Protein AF-A0A517KMJ8-F1 (afdb_monomer)

Foldseek 3Di:
DDLCCLQCVDPVNVVVCVVVQQWDDADPVRDDTDGDPVVVVVVCVVCVCSSPDDPPD

Organism: Staphylococcus aureus (NCBI:txid1280)

Mean predicted aligned error: 5.31 Å

Solvent-accessible surface area (backbone atoms only — not comparable to full-atom values): 3431 Å² total; per-residue (Å²): 139,52,71,62,48,49,46,64,63,26,78,66,44,37,52,49,33,44,75,72,64,26,41,44,71,58,51,97,84,70,43,65,73,46,63,40,65,73,57,43,52,53,51,46,66,77,41,40,67,71,50,64,54,66,83,83,123

Nearest PDB structures (foldseek):
  5jzv-assembly1_A  TM=4.185E-01  e=1.927E+00  Homo sapiens
  2ctd-assembly1_A  TM=2.920E-01  e=7.581E+00  Homo sapiens

Structure (mmCIF, N/CA/C/O backbone):
data_AF-A0A517KMJ8-F1
#
_entry.id   AF-A0A517KMJ8-F1
#
loop_
_atom_site.group_PDB
_atom_site.id
_atom_site.type_symbol
_atom_site.label_atom_id
_atom_site.label_alt_id
_atom_site.label_comp_id
_atom_site.label_asym_id
_atom_site.label_entity_id
_atom_site.label_seq_id
_atom_site.pdbx_PDB_ins_code
_atom_site.Cartn_x
_atom_site.Cartn_y
_atom_site.Cartn_z
_atom_site.occupancy
_atom_site.B_iso_or_equiv
_atom_site.auth_seq_id
_atom_site.auth_comp_id
_atom_site.auth_asym_id
_atom_site.auth_atom_id
_atom_site.pdbx_PDB_model_num
ATOM 1 N N . GLU A 1 1 ? 9.968 5.398 12.842 1.00 61.56 1 GLU A N 1
ATOM 2 C CA . GLU A 1 1 ? 9.062 4.587 12.007 1.00 61.56 1 GLU A CA 1
ATOM 3 C C . GLU A 1 1 ? 8.087 5.541 11.341 1.00 61.56 1 GLU A C 1
ATOM 5 O O . GLU A 1 1 ? 7.510 6.374 12.031 1.00 61.56 1 GLU A O 1
ATOM 10 N N . THR A 1 2 ? 7.997 5.523 10.019 1.00 79.81 2 THR A N 1
ATOM 11 C CA . THR A 1 2 ? 7.153 6.451 9.258 1.00 79.81 2 THR A CA 1
ATOM 12 C C . THR A 1 2 ? 5.887 5.750 8.768 1.00 79.81 2 THR A C 1
ATOM 14 O O . THR A 1 2 ? 5.841 4.524 8.683 1.00 79.81 2 THR A O 1
ATOM 17 N N . ILE A 1 3 ? 4.861 6.516 8.378 1.00 79.50 3 ILE A N 1
ATOM 18 C CA . ILE A 1 3 ? 3.667 5.970 7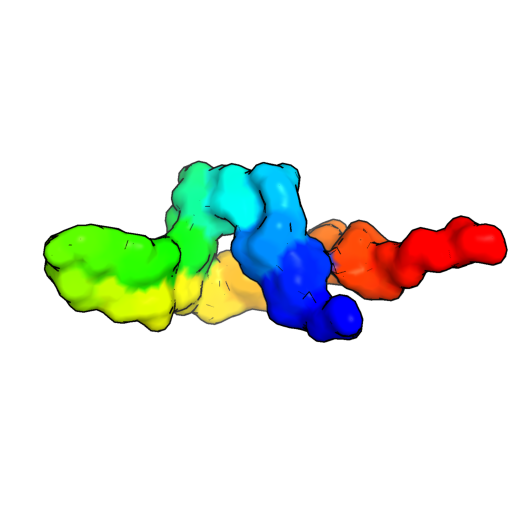.697 1.00 79.50 3 ILE A CA 1
ATOM 19 C C . ILE A 1 3 ? 4.078 5.151 6.464 1.00 79.50 3 ILE A C 1
ATOM 21 O O . ILE A 1 3 ? 3.492 4.110 6.178 1.00 79.50 3 ILE A O 1
ATOM 25 N N . LYS A 1 4 ? 5.140 5.587 5.772 1.00 80.44 4 LYS A N 1
ATOM 26 C CA . LYS A 1 4 ? 5.716 4.873 4.632 1.00 80.44 4 LYS A CA 1
ATOM 27 C C . LYS A 1 4 ? 6.143 3.452 5.012 1.00 80.44 4 LYS A C 1
ATOM 29 O O . LYS A 1 4 ? 5.852 2.530 4.259 1.00 80.44 4 LYS A O 1
ATOM 34 N N . ASP A 1 5 ? 6.768 3.268 6.172 1.00 81.69 5 ASP A N 1
ATOM 35 C CA . ASP A 1 5 ? 7.225 1.954 6.640 1.00 81.69 5 ASP A CA 1
ATOM 36 C C . ASP A 1 5 ? 6.052 1.041 7.004 1.00 81.69 5 ASP A C 1
ATOM 38 O O . ASP A 1 5 ? 6.035 -0.133 6.638 1.00 81.69 5 ASP A O 1
ATOM 42 N N . ARG A 1 6 ? 5.021 1.604 7.641 1.00 82.12 6 ARG A N 1
ATOM 43 C CA . ARG A 1 6 ? 3.807 0.875 8.041 1.00 82.12 6 ARG A CA 1
ATOM 44 C C . ARG A 1 6 ? 2.901 0.498 6.873 1.00 82.12 6 ARG A C 1
ATOM 46 O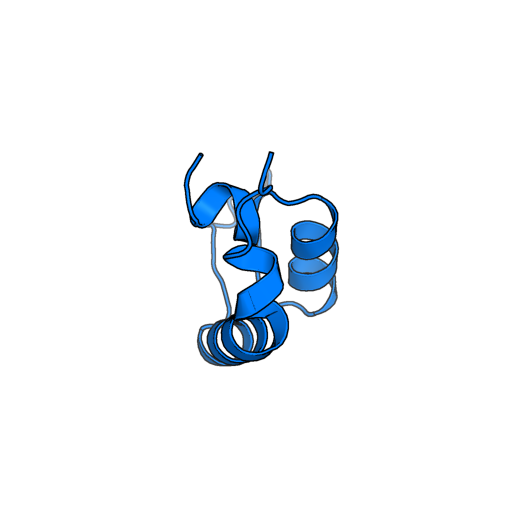 O . ARG A 1 6 ? 2.139 -0.451 6.995 1.00 82.12 6 ARG A O 1
ATOM 53 N N . LEU A 1 7 ? 2.974 1.223 5.759 1.00 86.06 7 LEU A N 1
ATOM 54 C CA . LEU A 1 7 ? 2.146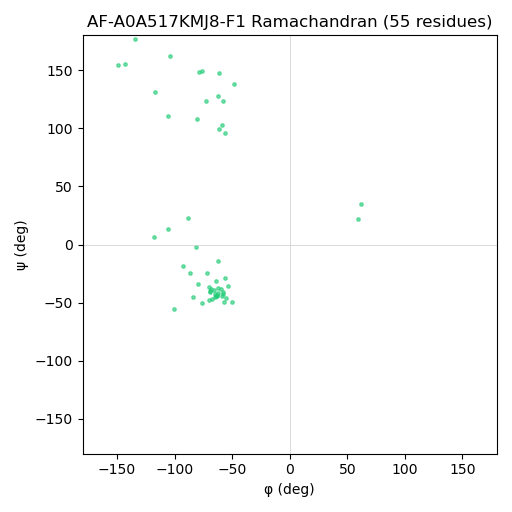 0.985 4.577 1.00 86.06 7 LEU A CA 1
ATOM 55 C C . LEU A 1 7 ? 2.892 0.216 3.481 1.00 86.06 7 LEU A C 1
ATOM 57 O O . LEU A 1 7 ? 2.422 -0.822 3.027 1.00 86.06 7 LEU A O 1
ATOM 61 N N . LEU A 1 8 ? 4.045 0.722 3.037 1.00 82.81 8 LEU A N 1
ATOM 62 C CA . LEU A 1 8 ? 4.740 0.200 1.854 1.00 82.81 8 LEU A CA 1
ATOM 63 C C . LEU A 1 8 ? 5.680 -0.964 2.155 1.00 82.81 8 LEU A C 1
ATOM 65 O O . LEU A 1 8 ? 5.973 -1.731 1.239 1.00 82.81 8 LEU A O 1
ATOM 69 N N . PHE A 1 9 ? 6.164 -1.064 3.394 1.00 80.94 9 PHE A N 1
ATOM 70 C CA . PHE A 1 9 ? 7.153 -2.060 3.817 1.00 80.94 9 PHE A CA 1
ATOM 71 C C . PHE A 1 9 ? 6.618 -3.008 4.895 1.00 80.94 9 PHE A C 1
ATOM 73 O O . PHE A 1 9 ? 7.350 -3.843 5.422 1.00 80.94 9 PHE A O 1
ATOM 80 N N . HIS A 1 10 ? 5.325 -2.917 5.216 1.00 86.69 10 HIS A N 1
ATOM 81 C CA . HIS A 1 10 ? 4.683 -3.895 6.077 1.00 86.69 10 HIS A CA 1
ATOM 82 C C . HIS A 1 10 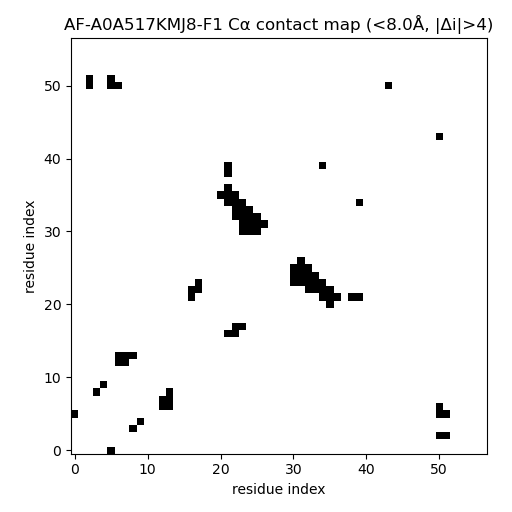? 4.504 -5.214 5.301 1.00 86.69 10 HIS A C 1
ATOM 84 O O . HIS A 1 10 ? 3.830 -5.204 4.266 1.00 86.69 10 HIS A O 1
ATOM 90 N N . PRO A 1 11 ? 5.021 -6.364 5.786 1.00 86.88 11 PRO A N 1
ATOM 91 C CA . PRO A 1 11 ? 5.096 -7.606 5.004 1.00 86.88 11 PRO A CA 1
ATOM 92 C C . PRO A 1 11 ? 3.761 -8.101 4.437 1.00 86.88 11 PRO A C 1
ATOM 94 O O . PRO A 1 11 ? 3.726 -8.764 3.401 1.00 86.88 11 PRO A O 1
ATOM 97 N N . ARG A 1 12 ? 2.651 -7.797 5.122 1.00 89.31 12 ARG A N 1
ATOM 98 C CA . ARG A 1 12 ? 1.300 -8.112 4.644 1.00 89.31 12 ARG A CA 1
ATOM 99 C C . ARG A 1 12 ? 0.855 -7.154 3.535 1.00 89.31 12 ARG A C 1
ATOM 101 O O . ARG A 1 12 ? 0.441 -7.604 2.472 1.00 89.31 12 ARG A O 1
ATOM 108 N N . PHE A 1 13 ? 0.986 -5.847 3.762 1.00 91.06 13 PHE A N 1
ATOM 109 C CA . PHE A 1 13 ? 0.499 -4.843 2.817 1.00 91.06 13 PHE A CA 1
ATOM 110 C C . PHE A 1 13 ? 1.337 -4.808 1.550 1.00 91.06 13 PHE A C 1
ATOM 112 O O . PHE A 1 13 ? 0.774 -4.694 0.474 1.00 91.06 13 PHE A O 1
ATOM 119 N N . GLU A 1 14 ? 2.651 -5.008 1.633 1.00 90.12 14 GLU A N 1
ATOM 120 C CA . GLU A 1 14 ? 3.498 -5.125 0.445 1.00 90.12 14 GLU A CA 1
ATOM 121 C C . GLU A 1 14 ? 2.998 -6.227 -0.506 1.00 90.12 14 GLU A C 1
ATOM 123 O O . GLU A 1 14 ? 2.867 -6.006 -1.714 1.00 90.12 14 GLU A O 1
ATOM 128 N N . LYS A 1 15 ? 2.671 -7.407 0.038 1.00 90.81 15 LYS A N 1
ATOM 129 C CA . LYS A 1 15 ? 2.149 -8.532 -0.749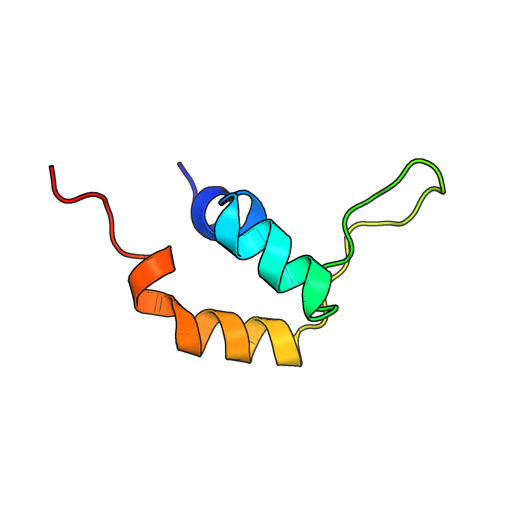 1.00 90.81 15 LYS A CA 1
ATOM 130 C C . LYS A 1 15 ? 0.795 -8.206 -1.369 1.00 90.81 15 LYS A C 1
ATOM 132 O O . LYS A 1 15 ? 0.596 -8.475 -2.551 1.00 90.81 15 LYS A O 1
ATOM 137 N N . GLU A 1 16 ? -0.111 -7.608 -0.603 1.00 92.69 16 GLU A N 1
ATOM 138 C CA . GLU A 1 16 ? -1.447 -7.237 -1.081 1.00 92.69 16 GLU A CA 1
ATOM 139 C C . GLU A 1 16 ? -1.399 -6.124 -2.134 1.00 92.69 16 GLU A C 1
ATOM 141 O O . GLU A 1 16 ? -1.989 -6.259 -3.205 1.00 92.69 16 GLU A O 1
ATOM 146 N N . LEU A 1 17 ? -0.628 -5.065 -1.885 1.00 92.81 17 LEU A N 1
ATOM 147 C CA . LEU A 1 17 ? -0.419 -3.952 -2.809 1.00 92.81 17 LEU A CA 1
ATOM 148 C C . LEU A 1 17 ? 0.188 -4.433 -4.132 1.00 92.81 17 LEU A C 1
ATOM 150 O O . LEU A 1 17 ? -0.202 -3.943 -5.196 1.00 92.81 17 LEU A O 1
ATOM 154 N N . ARG A 1 18 ? 1.109 -5.404 -4.089 1.00 90.75 18 ARG A N 1
ATOM 155 C CA . ARG A 1 18 ? 1.679 -6.032 -5.288 1.00 90.75 18 ARG A CA 1
ATOM 156 C C . ARG A 1 18 ? 0.654 -6.918 -6.002 1.00 90.75 18 ARG A C 1
ATOM 158 O O . ARG A 1 18 ? 0.486 -6.778 -7.210 1.00 90.75 18 ARG A O 1
ATOM 165 N N . ALA A 1 19 ? -0.051 -7.790 -5.278 1.00 91.62 19 ALA A N 1
ATOM 166 C CA . ALA A 1 19 ? -1.039 -8.712 -5.847 1.00 91.62 19 ALA A CA 1
ATOM 167 C C . ALA A 1 19 ? -2.219 -7.984 -6.512 1.00 91.62 19 ALA A C 1
ATOM 169 O O . ALA A 1 19 ? -2.686 -8.390 -7.572 1.00 91.62 19 ALA A O 1
ATOM 170 N N . GLN A 1 20 ? -2.666 -6.868 -5.935 1.00 91.94 20 GLN A N 1
ATOM 171 C CA . GLN A 1 20 ? -3.748 -6.041 -6.478 1.00 91.94 20 GLN A CA 1
ATOM 172 C C . GLN A 1 20 ? -3.284 -5.080 -7.598 1.00 91.94 20 GLN A C 1
ATOM 174 O O . GLN A 1 20 ? -4.094 -4.331 -8.172 1.00 91.94 20 GLN A O 1
ATOM 179 N N . GLY A 1 21 ? -1.981 -5.074 -7.915 1.00 90.88 21 GLY A N 1
ATOM 180 C CA . GLY A 1 21 ? -1.374 -4.169 -8.892 1.00 90.88 21 GLY A CA 1
ATOM 181 C C . GLY A 1 21 ? -1.520 -2.699 -8.496 1.00 90.88 21 GLY A C 1
ATOM 182 O O . GLY A 1 21 ? -1.774 -1.846 -9.348 1.00 90.88 21 GLY A O 1
ATOM 1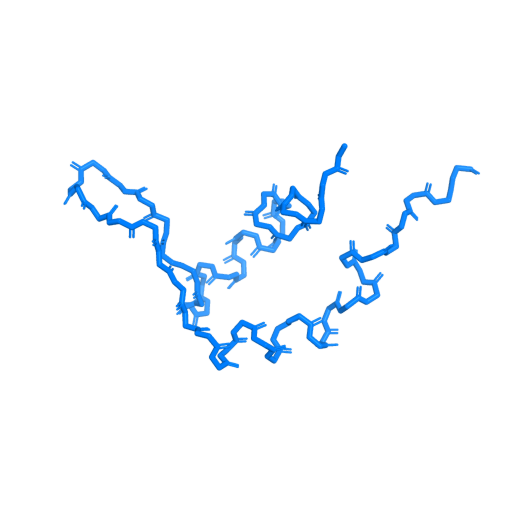83 N N . ILE A 1 22 ? -1.469 -2.411 -7.193 1.00 93.81 22 ILE A N 1
ATOM 184 C CA . ILE A 1 22 ? -1.548 -1.056 -6.641 1.00 93.81 22 ILE A CA 1
ATOM 185 C C . ILE A 1 22 ? -0.168 -0.420 -6.663 1.00 93.81 22 ILE A C 1
ATOM 187 O O . ILE A 1 22 ? -0.054 0.722 -7.098 1.00 93.81 22 ILE A O 1
ATOM 191 N N . VAL A 1 23 ? 0.866 -1.151 -6.239 1.00 92.06 23 VAL A N 1
ATOM 192 C CA . VAL A 1 23 ? 2.258 -0.687 -6.229 1.00 92.06 23 VAL A CA 1
ATOM 193 C C . VAL A 1 23 ? 3.097 -1.550 -7.160 1.00 92.06 23 VAL A C 1
ATOM 195 O O . VAL A 1 23 ? 3.083 -2.778 -7.088 1.00 92.06 23 VAL A O 1
ATOM 198 N N . HIS A 1 24 ? 3.874 -0.886 -8.005 1.00 89.19 24 HIS A N 1
ATOM 199 C CA . HIS A 1 24 ? 4.968 -1.486 -8.747 1.00 89.19 24 HIS A CA 1
ATOM 200 C C . HIS A 1 24 ? 6.272 -1.029 -8.107 1.00 89.19 24 HIS A C 1
ATOM 202 O O . HIS A 1 24 ? 6.642 0.148 -8.163 1.00 89.19 24 HIS A O 1
ATOM 208 N N . TYR A 1 25 ? 6.942 -1.980 -7.471 1.00 84.94 25 TYR A N 1
ATOM 209 C CA . TYR A 1 25 ? 8.259 -1.768 -6.900 1.00 84.94 25 TYR A CA 1
ATOM 210 C C . TYR A 1 25 ? 9.309 -1.754 -8.013 1.00 84.94 25 TYR A C 1
ATOM 212 O O . TYR A 1 25 ? 9.108 -2.411 -9.038 1.00 84.94 25 TYR A O 1
ATOM 220 N N . PRO A 1 26 ? 10.404 -1.001 -7.831 1.00 86.44 26 PRO A N 1
ATOM 221 C CA . PRO A 1 26 ? 11.504 -1.032 -8.773 1.00 86.44 26 PRO A CA 1
ATOM 222 C C . PRO A 1 26 ? 12.110 -2.433 -8.857 1.00 86.44 26 PRO A C 1
ATOM 224 O O . PRO A 1 26 ? 12.116 -3.176 -7.874 1.00 86.44 26 PRO A O 1
ATOM 227 N N . ASP A 1 27 ? 12.604 -2.779 -10.039 1.00 85.00 27 ASP A N 1
ATOM 228 C CA . ASP A 1 27 ? 13.265 -4.048 -10.327 1.00 85.00 27 ASP A CA 1
ATOM 229 C C . ASP A 1 27 ? 14.551 -3.823 -11.137 1.00 85.00 27 ASP A C 1
ATOM 231 O O . ASP A 1 27 ? 14.885 -2.697 -11.519 1.00 85.00 27 ASP A O 1
ATOM 235 N N . GLU A 1 28 ? 15.276 -4.910 -11.400 1.00 79.44 28 GLU A N 1
ATOM 236 C CA . GLU A 1 28 ? 16.519 -4.908 -12.184 1.00 79.44 28 GLU A CA 1
ATOM 237 C C . GLU A 1 28 ? 16.314 -4.444 -13.638 1.00 79.44 28 GLU A C 1
ATOM 239 O O . GLU A 1 28 ? 17.269 -4.058 -14.306 1.00 79.44 28 GLU A O 1
ATOM 244 N N . ASN A 1 29 ? 15.065 -4.388 -14.114 1.00 81.12 29 ASN A N 1
ATOM 245 C CA . ASN A 1 29 ? 14.704 -3.927 -15.454 1.00 81.12 29 ASN A CA 1
ATO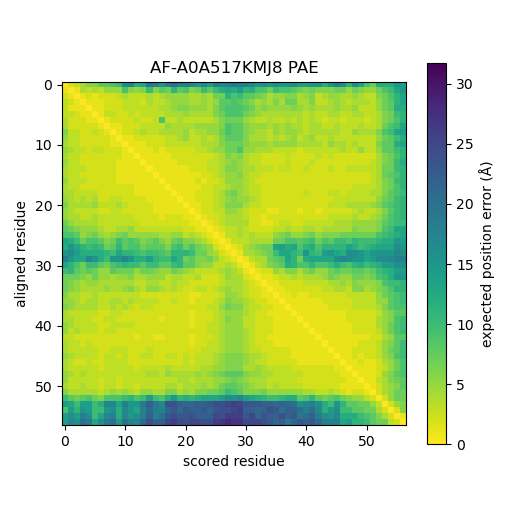M 246 C C . ASN A 1 29 ? 14.461 -2.410 -15.512 1.00 81.12 29 ASN A C 1
ATOM 248 O O . ASN A 1 29 ? 13.761 -1.926 -16.403 1.00 81.12 29 ASN A O 1
ATOM 252 N N . PHE A 1 30 ? 15.016 -1.644 -14.566 1.00 72.69 30 PHE A N 1
ATOM 253 C CA . PHE A 1 30 ? 14.863 -0.188 -14.468 1.00 72.69 30 PHE A CA 1
ATOM 254 C C . PHE A 1 30 ? 13.411 0.286 -14.312 1.00 72.69 30 PHE A C 1
ATOM 256 O O . PH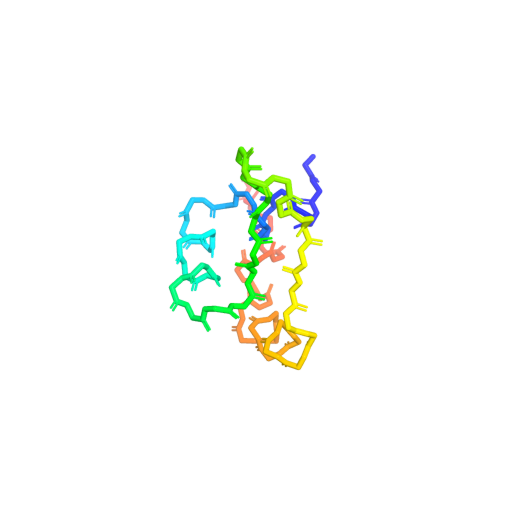E A 1 30 ? 13.106 1.459 -14.575 1.00 72.69 30 PHE A O 1
ATOM 263 N N . ASN A 1 31 ? 12.495 -0.570 -13.846 1.00 80.44 31 ASN A N 1
ATOM 264 C CA . ASN A 1 31 ? 11.166 -0.088 -13.505 1.00 80.44 31 ASN A CA 1
ATOM 265 C C . ASN A 1 31 ? 11.280 0.929 -12.365 1.00 80.44 31 ASN A C 1
ATOM 267 O O . ASN A 1 31 ? 11.897 0.683 -11.332 1.00 80.44 31 ASN A O 1
ATOM 271 N N . ARG A 1 32 ? 10.696 2.114 -12.558 1.00 83.44 32 ARG A N 1
ATOM 272 C CA . ARG A 1 32 ? 10.621 3.128 -11.501 1.00 83.44 32 ARG A CA 1
ATOM 273 C C . ARG A 1 32 ? 9.504 2.772 -10.533 1.00 83.44 32 ARG A C 1
ATOM 275 O O . ARG A 1 32 ? 8.471 2.239 -10.941 1.00 83.44 32 ARG A O 1
ATOM 282 N N . TRP A 1 33 ? 9.689 3.142 -9.269 1.00 86.75 33 TRP A N 1
ATOM 283 C CA . TRP A 1 33 ? 8.630 3.031 -8.274 1.00 86.75 33 TRP A CA 1
ATOM 284 C C . TRP A 1 33 ? 7.401 3.829 -8.727 1.00 86.75 33 TRP A C 1
ATOM 286 O O . TRP A 1 33 ? 7.499 5.023 -9.023 1.00 86.75 33 TRP A O 1
ATOM 296 N N . ARG A 1 34 ? 6.249 3.162 -8.814 1.00 89.69 34 ARG A N 1
ATOM 297 C CA . ARG A 1 34 ? 4.981 3.773 -9.232 1.00 89.69 34 ARG A CA 1
ATOM 298 C C . ARG A 1 34 ? 3.809 3.086 -8.555 1.00 89.69 34 ARG A C 1
ATOM 300 O O . ARG A 1 34 ? 3.880 1.906 -8.222 1.00 89.69 34 ARG A O 1
ATOM 307 N N . PHE A 1 35 ? 2.706 3.805 -8.406 1.00 92.44 35 PHE A N 1
ATOM 308 C CA . PHE A 1 35 ? 1.476 3.246 -7.863 1.00 92.44 35 PHE A CA 1
ATOM 309 C C . PHE A 1 35 ? 0.247 3.821 -8.559 1.00 92.44 35 PHE A C 1
ATOM 311 O O . PHE A 1 35 ? 0.271 4.923 -9.109 1.00 92.44 35 PHE A O 1
ATOM 318 N N . ASN A 1 36 ? -0.847 3.070 -8.529 1.00 93.75 36 ASN A N 1
ATOM 319 C CA . ASN A 1 36 ? -2.138 3.550 -8.991 1.00 93.75 36 ASN A CA 1
ATOM 320 C C . ASN A 1 36 ? -2.787 4.401 -7.891 1.00 93.75 36 ASN A C 1
ATOM 322 O O . ASN A 1 36 ? -3.251 3.860 -6.889 1.00 93.75 36 ASN A O 1
ATOM 326 N N . ALA A 1 37 ? -2.850 5.720 -8.089 1.00 92.75 37 ALA A N 1
ATOM 327 C CA . ALA A 1 37 ? -3.352 6.652 -7.077 1.00 92.75 37 ALA A CA 1
ATOM 328 C C . ALA A 1 37 ? -4.794 6.359 -6.629 1.00 92.75 37 ALA A C 1
ATOM 330 O O . ALA A 1 37 ? -5.085 6.394 -5.438 1.00 92.75 37 ALA A O 1
ATOM 331 N N . ARG A 1 38 ? -5.695 6.008 -7.560 1.00 94.25 38 ARG A N 1
ATOM 332 C CA . ARG A 1 38 ? -7.101 5.718 -7.226 1.00 94.25 38 ARG A CA 1
ATOM 333 C C . ARG A 1 38 ? -7.230 4.478 -6.351 1.00 94.25 38 ARG A C 1
ATOM 335 O O . ARG A 1 38 ? -7.956 4.501 -5.363 1.00 94.25 38 ARG A O 1
ATOM 342 N N . LYS A 1 39 ? -6.517 3.407 -6.705 1.00 94.88 39 LYS A N 1
ATOM 343 C CA . LYS A 1 39 ? -6.521 2.180 -5.903 1.00 94.88 39 LYS A CA 1
ATOM 344 C C . LYS A 1 39 ? -5.818 2.380 -4.561 1.00 94.88 39 LYS A C 1
ATOM 346 O O . LYS A 1 39 ? -6.294 1.862 -3.563 1.00 94.88 39 LYS A O 1
ATOM 351 N N . MET A 1 40 ? -4.727 3.147 -4.537 1.00 93.81 40 MET A N 1
ATOM 352 C CA . MET A 1 40 ? -3.999 3.452 -3.306 1.00 93.81 40 MET A CA 1
ATOM 353 C C . MET A 1 40 ? -4.865 4.240 -2.324 1.00 93.81 40 MET A C 1
ATOM 355 O O . MET A 1 40 ? -4.909 3.874 -1.160 1.00 93.81 40 MET A O 1
ATOM 359 N N . ASN A 1 41 ? -5.599 5.259 -2.784 1.00 94.12 41 ASN A N 1
ATOM 360 C CA . ASN A 1 41 ? -6.523 6.000 -1.919 1.00 94.12 41 ASN A CA 1
ATOM 361 C C . ASN A 1 41 ? -7.550 5.066 -1.274 1.00 94.12 41 ASN A C 1
ATOM 363 O O . ASN A 1 41 ? -7.688 5.060 -0.058 1.00 94.12 41 ASN A O 1
ATOM 367 N N . LYS A 1 42 ? -8.195 4.213 -2.078 1.00 95.38 42 LYS A N 1
ATOM 368 C CA . LYS A 1 42 ? -9.163 3.239 -1.567 1.00 95.38 42 LYS A CA 1
ATOM 369 C C . LYS A 1 42 ? -8.537 2.281 -0.543 1.00 95.38 42 LYS A C 1
ATOM 371 O O . LYS A 1 42 ? -9.119 2.049 0.506 1.00 95.38 42 LYS A O 1
ATOM 376 N N . PHE A 1 43 ? -7.343 1.767 -0.834 1.00 94.31 43 PHE A N 1
ATOM 377 C CA . PHE A 1 43 ? -6.625 0.863 0.065 1.00 94.31 43 PHE A CA 1
ATOM 378 C C . PHE A 1 43 ? -6.268 1.533 1.399 1.00 94.31 43 PHE A C 1
ATOM 380 O O . PHE A 1 43 ? -6.402 0.927 2.459 1.00 94.31 43 PHE A O 1
ATOM 387 N N . VAL A 1 44 ? -5.822 2.791 1.355 1.00 92.12 44 VAL A N 1
ATOM 388 C CA . VAL A 1 44 ? -5.510 3.564 2.562 1.00 92.12 44 VAL A CA 1
ATOM 389 C C . VAL A 1 44 ? -6.767 3.811 3.387 1.00 92.12 44 VAL A C 1
ATOM 391 O O . VAL A 1 44 ? -6.696 3.642 4.597 1.00 92.12 44 VAL A O 1
ATOM 394 N N . 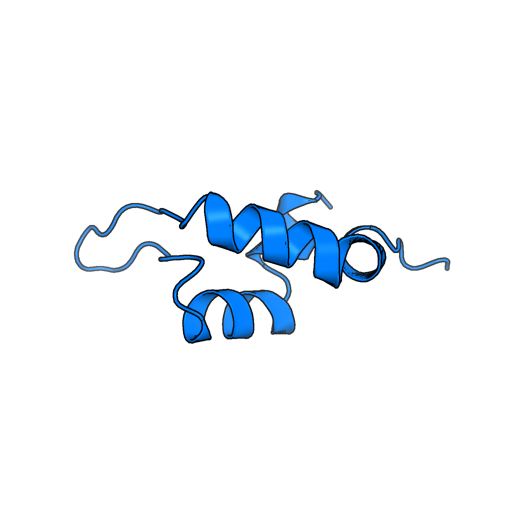ASP A 1 45 ? -7.899 4.148 2.767 1.00 93.44 45 ASP A N 1
ATOM 395 C CA . ASP A 1 45 ? -9.166 4.338 3.484 1.00 93.44 45 ASP A CA 1
ATOM 396 C C . ASP A 1 45 ? -9.641 3.037 4.157 1.00 93.44 45 ASP A C 1
ATOM 398 O O . ASP A 1 45 ? -10.034 3.047 5.323 1.00 93.44 45 ASP A O 1
ATOM 402 N N . GLU A 1 46 ? -9.552 1.902 3.457 1.00 94.50 46 GLU A N 1
ATOM 403 C CA . GLU A 1 46 ? -9.965 0.585 3.968 1.00 94.50 46 GLU A CA 1
ATOM 404 C C . GLU A 1 46 ? -9.090 0.101 5.136 1.00 94.50 46 GLU A C 1
ATOM 406 O O . GLU A 1 46 ? -9.604 -0.451 6.111 1.00 94.50 46 GLU A O 1
ATOM 411 N N . HIS A 1 47 ? -7.779 0.346 5.074 1.00 91.88 47 HIS A N 1
ATOM 412 C CA . HIS A 1 47 ? -6.809 -0.120 6.072 1.00 91.88 47 HIS A CA 1
ATOM 413 C C . HIS A 1 47 ? -6.291 0.986 6.994 1.00 91.88 47 HIS A C 1
ATOM 415 O O . HIS A 1 47 ? -5.319 0.769 7.726 1.00 91.88 47 HIS A O 1
ATOM 421 N N . PHE A 1 48 ? -6.929 2.161 7.003 1.00 88.56 48 PHE A N 1
ATOM 422 C CA . PHE A 1 48 ? -6.440 3.354 7.700 1.00 88.56 48 PHE A CA 1
ATOM 423 C C . PHE A 1 48 ? -6.073 3.050 9.154 1.00 88.56 48 PHE A C 1
ATOM 425 O O . PHE A 1 48 ? -4.959 3.319 9.598 1.00 88.56 48 PHE A O 1
ATOM 432 N N . ASN A 1 49 ? -6.979 2.390 9.876 1.00 87.88 49 ASN A N 1
ATOM 433 C CA . ASN A 1 49 ? -6.785 2.045 11.282 1.00 87.88 49 ASN A CA 1
ATOM 434 C C . ASN A 1 49 ? -5.630 1.066 11.511 1.00 87.88 49 ASN A C 1
ATOM 436 O O . ASN A 1 49 ? -4.998 1.116 12.557 1.00 87.88 49 ASN A O 1
ATOM 440 N N . GLU A 1 50 ? -5.346 0.168 10.573 1.00 86.94 50 GLU A N 1
ATOM 441 C CA . GLU A 1 50 ? -4.254 -0.803 10.693 1.00 86.94 50 GLU A CA 1
ATOM 442 C C . GLU A 1 50 ? -2.897 -0.168 10.368 1.00 86.94 50 GLU A C 1
ATOM 444 O O . GLU A 1 50 ? -1.898 -0.502 10.998 1.00 86.94 50 GLU A O 1
ATOM 449 N N . ILE A 1 51 ? -2.870 0.784 9.429 1.00 86.12 51 ILE A N 1
ATOM 450 C CA . ILE A 1 51 ? -1.685 1.587 9.095 1.00 86.12 51 ILE A CA 1
ATOM 451 C C . ILE A 1 51 ? -1.344 2.542 10.250 1.00 86.12 51 ILE A C 1
ATOM 453 O O . ILE A 1 51 ? -0.170 2.732 10.583 1.00 86.12 51 ILE A O 1
ATOM 457 N N . TYR A 1 52 ? -2.367 3.153 10.858 1.00 83.38 52 TYR A N 1
ATOM 458 C CA . TYR A 1 52 ? -2.212 4.180 11.888 1.00 83.38 52 TYR A CA 1
ATOM 459 C C . TYR A 1 52 ? -2.210 3.666 13.320 1.00 83.38 52 TYR A C 1
ATOM 461 O O . TYR A 1 52 ? -1.726 4.399 14.183 1.00 83.38 52 TYR A O 1
ATOM 469 N N . LYS A 1 53 ? -2.695 2.449 13.605 1.00 74.81 53 LYS A N 1
ATOM 470 C CA . LYS A 1 53 ? -2.569 1.871 14.947 1.00 74.81 53 LYS A CA 1
ATOM 471 C C . LYS A 1 53 ? -1.089 1.734 15.283 1.00 74.81 53 LYS A C 1
ATOM 473 O O . LYS A 1 53 ? -0.414 0.785 14.890 1.00 74.81 53 LYS A O 1
ATOM 478 N N . GLU A 1 54 ? -0.594 2.699 16.050 1.00 59.94 54 GLU A N 1
ATOM 479 C CA . GLU A 1 54 ? 0.560 2.497 16.902 1.00 59.94 54 GLU A CA 1
ATOM 480 C C . GLU A 1 54 ? 0.341 1.205 17.684 1.00 59.94 54 GLU A C 1
ATOM 482 O O . GLU A 1 54 ? -0.759 0.935 18.177 1.00 59.94 54 GLU A O 1
ATOM 487 N N . ARG A 1 55 ? 1.400 0.399 17.802 1.00 56.56 55 ARG A N 1
ATOM 488 C CA . ARG A 1 55 ? 1.478 -0.578 18.882 1.00 56.56 55 ARG A CA 1
ATOM 489 C C . ARG A 1 55 ? 1.325 0.217 20.175 1.00 56.56 55 ARG A C 1
ATOM 491 O O . ARG A 1 55 ? 2.303 0.786 20.651 1.00 56.56 55 ARG A O 1
ATOM 498 N N . VAL A 1 56 ? 0.106 0.289 20.703 1.00 48.56 56 VAL A N 1
ATOM 499 C CA . VAL A 1 56 ? -0.121 0.667 22.093 1.00 48.56 56 VAL A CA 1
ATOM 500 C C . VAL A 1 56 ? 0.645 -0.384 22.890 1.00 48.56 56 VAL A C 1
ATOM 502 O O . VAL A 1 56 ? 0.268 -1.556 22.890 1.00 48.56 56 VAL A O 1
ATOM 505 N N . LYS A 1 57 ? 1.814 0.015 23.391 1.00 44.25 57 LYS A N 1
ATOM 506 C CA . LYS A 1 57 ? 2.595 -0.763 24.349 1.00 44.25 57 LYS A CA 1
ATOM 507 C C . LYS A 1 57 ? 1.926 -0.692 25.709 1.00 44.25 57 LYS A C 1
ATOM 509 O O . LYS A 1 57 ? 1.429 0.405 26.043 1.00 44.25 57 LYS A O 1
#

pLDDT: mean 84.91, std 11.09, range [44.25, 95.38]

Secondary structure (DSSP, 8-state):
--HHHHHHS-HHHHHHHHHTTSEE---TT-PPPEE-HHHHHHHHHHHHHHHH-----

Radius of gyration: 12.15 Å; Cα contacts (8 Å, |Δi|>4): 42; chains: 1; bounding box: 26×15×40 Å

Sequence (57 aa):
ETIKDRLLFHPRFEKELRAQGIVHYPDENFNRWRFNARKMNKFVDEHFNEIYKERVK

InterPro domains:
  IPR008489 Protein of unknown function DUF771 [PF05595] (1-51)